Protein AF-A0A524E272-F1 (afdb_monomer_lite)

Foldseek 3Di:
DAAAEAEEDQADECAEAEDEEAEQHLAENYEAHQHYYNYEYELYEFYNGHPPWPYAYAYYNYHYEHYEDPVQQDDDPVPLQWHCCWAFHHYDHRDTHNTYGNDSPRDDPDPPPPPPPPPPPPPPPPPDPPPDDDDDDPPPPDDDDDDDDDDDDDDDDDDDDD

Radius of gyration: 27.02 Å; chains: 1; bounding box: 69×47×69 Å

Sequence (162 aa):
NCPERGIWLAGGEGTVIRGNRMENCDSYGILLGTSTLDTTARQNVLVDNGGTCQVCDDGTDNVVVYNY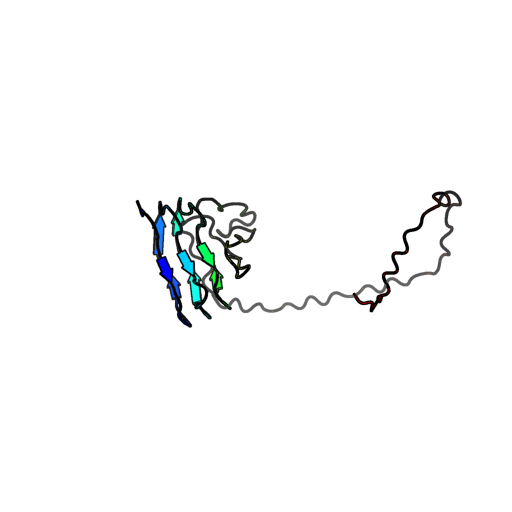YDDWTTPDANSDGIVDVPYDLDGDASNQDPYPLTAPDVDPPTSSTTTTSTTTSTQTSTTTTMNTEPLTIPPEMFLIAGAGVIVVIVIVAIAKRK

pLDDT: mean 80.22, std 22.64, range [37.53, 98.69]

Struc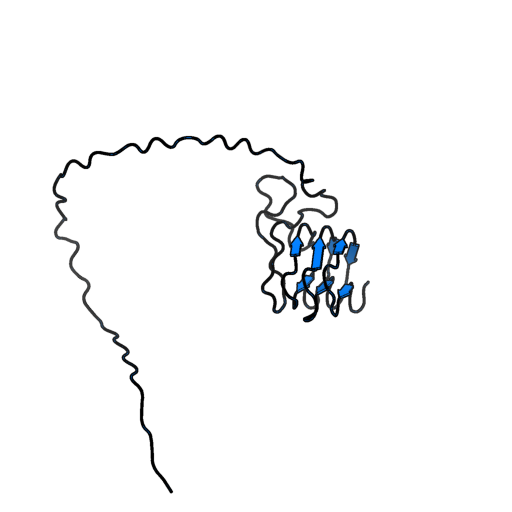ture (mmCIF, N/CA/C/O backbone):
data_AF-A0A524E272-F1
#
_entry.id   AF-A0A524E272-F1
#
loop_
_atom_site.group_PDB
_atom_site.id
_atom_site.type_symbol
_atom_site.label_atom_id
_atom_site.label_alt_id
_atom_site.label_comp_id
_atom_site.label_asym_id
_atom_site.label_entity_id
_atom_site.label_seq_id
_atom_site.pdbx_PDB_ins_code
_atom_site.Cartn_x
_atom_site.Cartn_y
_atom_site.Cartn_z
_atom_site.occupancy
_atom_site.B_iso_or_equiv
_atom_site.auth_seq_id
_atom_site.auth_comp_id
_atom_site.auth_asym_id
_atom_site.auth_atom_id
_atom_site.pdbx_PDB_model_num
ATOM 1 N N . ASN A 1 1 ? -12.738 -6.742 -11.765 1.00 66.25 1 ASN A N 1
ATOM 2 C CA . ASN A 1 1 ? -11.759 -7.612 -12.444 1.00 66.25 1 ASN A CA 1
ATOM 3 C C . ASN A 1 1 ? -10.711 -6.722 -13.086 1.00 66.25 1 ASN A C 1
ATOM 5 O O . ASN A 1 1 ? -11.040 -5.977 -14.007 1.00 66.25 1 ASN A O 1
ATOM 9 N N . CYS A 1 2 ? -9.514 -6.737 -12.518 1.00 80.75 2 CYS A N 1
ATOM 10 C CA . CYS A 1 2 ? -8.362 -5.927 -12.872 1.00 80.75 2 CYS A CA 1
ATOM 11 C C . CYS A 1 2 ? -7.301 -6.896 -13.432 1.00 80.75 2 CYS A C 1
ATOM 13 O O . CYS A 1 2 ? -6.520 -7.474 -12.688 1.00 80.75 2 CYS A O 1
ATOM 15 N N . PRO A 1 3 ? -7.285 -7.142 -14.751 1.00 77.19 3 PRO A N 1
ATOM 16 C CA . PRO A 1 3 ? -6.626 -8.326 -15.314 1.00 77.19 3 PRO A CA 1
ATOM 17 C C . PRO A 1 3 ? -5.093 -8.309 -15.240 1.00 77.19 3 PRO A C 1
ATOM 19 O O . PRO A 1 3 ? -4.458 -9.272 -15.645 1.00 77.19 3 PRO A O 1
ATOM 22 N N . GLU A 1 4 ? -4.477 -7.217 -14.780 1.00 82.38 4 GLU A N 1
ATOM 23 C CA . GLU A 1 4 ? -3.028 -7.176 -14.578 1.00 82.38 4 GLU A CA 1
ATOM 24 C C . GLU A 1 4 ? -2.661 -6.328 -13.356 1.00 82.38 4 GLU A C 1
ATOM 26 O O . GLU A 1 4 ? -2.146 -6.848 -12.372 1.00 82.38 4 GLU A O 1
ATOM 31 N N . ARG A 1 5 ? -2.889 -5.012 -13.409 1.00 89.31 5 ARG A N 1
ATOM 32 C CA . ARG A 1 5 ? -2.316 -4.048 -12.456 1.00 89.31 5 ARG A CA 1
ATOM 33 C C . ARG A 1 5 ? -3.353 -3.007 -12.070 1.00 89.31 5 ARG A C 1
ATOM 35 O O . ARG A 1 5 ? -4.062 -2.518 -12.949 1.00 89.31 5 ARG A O 1
ATOM 42 N N . GLY A 1 6 ? -3.396 -2.641 -10.791 1.00 94.56 6 GLY A N 1
ATOM 43 C CA . GLY A 1 6 ? -4.131 -1.467 -10.334 1.00 94.56 6 GLY A CA 1
ATOM 44 C C . GLY A 1 6 ? -3.373 -0.193 -10.707 1.00 94.56 6 GLY A C 1
ATOM 45 O O . GLY A 1 6 ? -3.370 0.234 -11.861 1.00 94.56 6 GLY A O 1
ATOM 46 N N . ILE A 1 7 ? -2.698 0.416 -9.738 1.00 96.00 7 ILE A N 1
ATOM 47 C CA . ILE A 1 7 ? -1.888 1.620 -9.931 1.00 96.00 7 ILE A CA 1
ATOM 48 C C . ILE A 1 7 ? -0.409 1.242 -9.955 1.00 96.00 7 ILE A C 1
ATOM 50 O O . ILE A 1 7 ? 0.122 0.698 -8.995 1.00 96.00 7 ILE A O 1
ATOM 54 N N . TRP A 1 8 ? 0.283 1.592 -11.038 1.00 96.19 8 TRP A N 1
ATOM 55 C CA . TRP A 1 8 ? 1.739 1.502 -11.117 1.00 96.19 8 TRP A CA 1
ATOM 56 C C . TRP A 1 8 ? 2.341 2.897 -11.249 1.00 96.19 8 TRP A C 1
ATOM 58 O O . TRP A 1 8 ? 2.173 3.557 -12.277 1.00 96.19 8 TRP A O 1
ATOM 68 N N . LEU A 1 9 ? 3.073 3.330 -10.225 1.00 97.50 9 LEU A N 1
ATOM 69 C CA . LEU A 1 9 ? 3.877 4.541 -10.278 1.00 97.50 9 LEU A CA 1
ATOM 70 C C . LEU A 1 9 ? 5.323 4.153 -10.590 1.00 97.50 9 LEU A C 1
ATOM 72 O O . LEU A 1 9 ? 6.075 3.761 -9.706 1.00 97.50 9 LEU A O 1
ATOM 76 N N . ALA A 1 10 ? 5.718 4.240 -11.861 1.00 97.50 10 ALA A N 1
ATOM 77 C CA . ALA A 1 10 ? 7.071 3.864 -12.282 1.00 97.50 10 ALA A CA 1
ATOM 78 C C . ALA A 1 10 ? 8.167 4.749 -11.652 1.00 97.50 10 ALA A C 1
ATOM 80 O O . ALA A 1 10 ? 9.289 4.293 -11.445 1.00 97.50 10 ALA A O 1
ATOM 81 N N . GLY A 1 11 ? 7.839 6.004 -11.343 1.00 96.75 11 GLY A N 1
ATOM 82 C CA . GLY A 1 11 ? 8.710 6.948 -10.657 1.00 96.75 11 GLY A CA 1
ATOM 83 C C . GLY A 1 11 ? 8.045 8.308 -10.474 1.00 96.75 11 GLY A C 1
ATOM 84 O O . GLY A 1 11 ? 6.995 8.575 -11.063 1.00 96.75 11 GLY A O 1
ATOM 85 N N . GLY A 1 12 ? 8.660 9.161 -9.661 1.00 97.12 12 GLY A N 1
ATOM 86 C CA . GLY A 1 12 ? 8.149 10.489 -9.321 1.00 97.12 12 GLY A CA 1
ATOM 87 C C . GLY A 1 12 ? 8.441 10.861 -7.871 1.00 97.12 12 GLY A C 1
ATOM 88 O O . GLY A 1 12 ? 8.743 9.995 -7.059 1.00 97.12 12 GLY A O 1
ATOM 89 N N . GLU A 1 13 ? 8.340 12.150 -7.559 1.00 98.38 13 GLU A N 1
ATOM 90 C CA . GLU A 1 13 ? 8.591 12.694 -6.222 1.00 98.38 13 GLU A CA 1
ATOM 91 C C . GLU A 1 13 ? 7.329 13.380 -5.687 1.00 98.38 13 GLU A C 1
ATOM 93 O O . GLU A 1 13 ? 6.620 14.046 -6.450 1.00 98.38 13 GLU A O 1
ATOM 98 N N . GLY A 1 14 ? 7.021 13.211 -4.398 1.00 97.38 14 GLY A N 1
ATOM 99 C CA . GLY A 1 14 ? 5.940 13.955 -3.741 1.00 97.38 14 GLY A CA 1
ATOM 100 C C . GLY A 1 14 ? 4.533 13.623 -4.253 1.00 97.38 14 GLY A C 1
ATOM 101 O O . GLY A 1 14 ? 3.625 14.457 -4.183 1.00 97.38 14 GLY A O 1
ATOM 102 N N . THR A 1 15 ? 4.334 12.430 -4.820 1.00 98.31 15 THR A N 1
ATOM 103 C CA . THR A 1 15 ? 3.023 12.001 -5.330 1.00 98.31 15 THR A CA 1
ATOM 104 C C . THR A 1 15 ? 2.111 11.570 -4.178 1.00 98.31 15 THR A C 1
ATOM 106 O O . THR A 1 15 ? 2.571 11.045 -3.170 1.00 98.31 15 THR A O 1
ATOM 109 N N . VAL A 1 16 ? 0.796 11.773 -4.313 1.00 98.31 16 VAL A N 1
ATOM 110 C CA . VAL A 1 16 ? -0.194 11.305 -3.329 1.00 98.31 16 VAL A CA 1
ATOM 111 C C . VAL A 1 16 ? -1.223 10.406 -4.006 1.00 98.31 16 VAL A C 1
ATOM 113 O O . VAL A 1 16 ? -2.003 10.868 -4.838 1.00 98.31 16 VAL A O 1
ATOM 116 N N . ILE A 1 17 ? -1.260 9.139 -3.600 1.00 98.44 17 ILE A N 1
ATOM 117 C CA . ILE A 1 17 ? -2.249 8.139 -4.012 1.00 98.44 17 ILE A CA 1
ATOM 118 C C . ILE A 1 17 ? -3.231 7.962 -2.853 1.00 98.44 17 ILE A C 1
ATOM 120 O O . ILE A 1 17 ? -2.884 7.400 -1.814 1.00 98.44 17 ILE A O 1
ATOM 124 N N . ARG A 1 18 ? -4.458 8.474 -2.995 1.00 97.62 18 ARG A N 1
ATOM 125 C CA . ARG A 1 18 ? -5.459 8.398 -1.922 1.00 97.62 18 ARG A CA 1
ATOM 126 C C . ARG A 1 18 ? -6.885 8.207 -2.401 1.00 97.62 18 ARG A C 1
ATOM 128 O O . ARG A 1 18 ? -7.243 8.743 -3.448 1.00 97.62 18 ARG A O 1
ATOM 135 N N . GLY A 1 19 ? -7.702 7.555 -1.575 1.00 95.81 19 GLY A N 1
ATOM 136 C CA . GLY A 1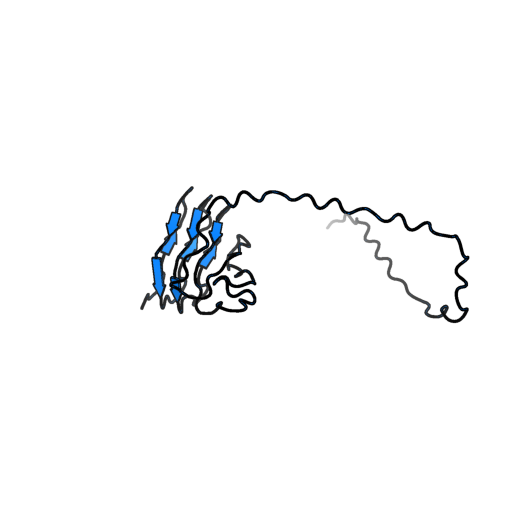 19 ? -9.143 7.428 -1.799 1.00 95.81 19 GLY A CA 1
ATOM 137 C C . GLY A 1 19 ? -9.499 6.553 -2.998 1.00 95.81 19 GLY A C 1
ATOM 138 O O . GLY A 1 19 ? -10.553 6.752 -3.597 1.00 95.81 19 GLY A O 1
ATOM 139 N N . ASN A 1 20 ? -8.613 5.634 -3.390 1.00 96.81 20 ASN A N 1
ATOM 140 C CA . ASN A 1 20 ? -8.866 4.708 -4.488 1.00 96.81 20 ASN A CA 1
ATOM 141 C C . ASN A 1 20 ? -9.348 3.368 -3.940 1.00 96.81 20 ASN A C 1
ATOM 143 O O . ASN A 1 20 ? -8.869 2.911 -2.905 1.00 96.81 20 ASN A O 1
ATOM 147 N N . ARG A 1 21 ? -10.241 2.708 -4.677 1.00 95.31 21 ARG A N 1
ATOM 148 C CA . ARG A 1 21 ? -10.611 1.312 -4.445 1.00 95.31 21 ARG A CA 1
ATOM 149 C C . ARG A 1 21 ? -10.063 0.461 -5.582 1.00 95.31 21 ARG A C 1
ATOM 151 O O . ARG A 1 21 ? -10.373 0.728 -6.741 1.00 95.31 21 ARG A O 1
ATOM 158 N N . MET A 1 22 ? -9.258 -0.537 -5.249 1.00 94.88 22 MET A N 1
ATOM 159 C CA . MET A 1 22 ? -8.681 -1.495 -6.189 1.00 94.88 22 MET A CA 1
ATOM 160 C C . MET A 1 22 ? -9.087 -2.887 -5.746 1.00 94.88 22 MET A C 1
ATOM 162 O O . MET A 1 22 ? -8.928 -3.232 -4.576 1.00 94.88 22 MET A O 1
ATOM 166 N N . GLU A 1 23 ? -9.639 -3.665 -6.670 1.00 95.31 23 GLU A N 1
ATOM 167 C CA . GLU A 1 23 ? -10.120 -4.998 -6.342 1.00 95.31 23 GLU A CA 1
ATOM 168 C C . GLU A 1 23 ? -9.918 -6.005 -7.472 1.00 95.31 23 GLU A C 1
ATOM 170 O O . GLU A 1 23 ? -10.144 -5.693 -8.652 1.00 95.31 23 GLU A O 1
ATOM 175 N N . ASN A 1 24 ? -9.585 -7.240 -7.090 1.00 94.94 24 ASN A N 1
ATOM 176 C CA . ASN A 1 24 ? -9.369 -8.365 -7.998 1.00 94.94 24 ASN A CA 1
ATOM 177 C C . ASN A 1 24 ? -8.291 -8.066 -9.053 1.00 94.94 24 ASN A C 1
ATOM 179 O O . ASN A 1 24 ? -8.559 -8.223 -10.252 1.00 94.94 24 ASN A O 1
ATOM 183 N N . CYS A 1 25 ? -7.133 -7.543 -8.624 1.00 94.31 25 CYS A N 1
ATOM 184 C CA . CYS A 1 25 ? -5.964 -7.347 -9.483 1.00 94.31 25 CYS A CA 1
ATOM 185 C C . CYS A 1 25 ? -5.034 -8.569 -9.483 1.00 94.31 25 CYS A C 1
ATOM 187 O O . CYS A 1 25 ? -4.501 -8.944 -8.438 1.00 94.31 25 CYS A O 1
ATOM 189 N N . ASP A 1 26 ? -4.769 -9.119 -10.673 1.00 91.75 26 ASP A N 1
ATOM 190 C CA . ASP A 1 26 ? -3.993 -10.360 -10.844 1.00 91.75 26 ASP A CA 1
ATOM 191 C C . ASP A 1 26 ? -2.511 -10.235 -10.438 1.00 91.75 26 ASP A C 1
ATOM 193 O O . ASP A 1 26 ? -1.883 -11.241 -10.122 1.00 91.75 26 ASP A O 1
ATOM 197 N N . SER A 1 27 ? -1.924 -9.031 -10.430 1.00 92.56 27 SER A N 1
ATOM 198 C CA . SER A 1 27 ? -0.535 -8.809 -9.995 1.00 92.56 27 SER A CA 1
ATOM 199 C C . SER A 1 27 ? -0.460 -8.021 -8.694 1.00 92.56 27 SER A C 1
ATOM 201 O O . SER A 1 27 ? -0.122 -8.597 -7.662 1.00 92.56 27 SER A O 1
ATOM 203 N N . TYR A 1 28 ? -0.781 -6.727 -8.735 1.00 94.31 28 TYR A N 1
ATOM 204 C CA . TYR A 1 28 ? -0.724 -5.835 -7.580 1.00 94.31 28 TYR A CA 1
ATOM 205 C C . TYR A 1 28 ? -1.839 -4.797 -7.602 1.00 94.31 28 TYR A C 1
ATOM 207 O O . TYR A 1 28 ? -2.288 -4.372 -8.673 1.00 94.31 28 TYR A O 1
ATOM 215 N N . GLY A 1 29 ? -2.252 -4.365 -6.409 1.00 96.75 29 GLY A N 1
ATOM 216 C CA . GLY A 1 29 ? -3.133 -3.214 -6.240 1.00 96.75 29 GLY A CA 1
ATOM 217 C C . GLY A 1 29 ? -2.372 -1.921 -6.519 1.00 96.75 29 GLY A C 1
ATOM 218 O O . GLY A 1 29 ? -2.689 -1.214 -7.471 1.00 96.75 29 GLY A O 1
ATOM 219 N N . ILE A 1 30 ? -1.316 -1.646 -5.750 1.00 97.44 30 ILE A N 1
ATOM 220 C CA . ILE A 1 30 ? -0.420 -0.496 -5.952 1.00 97.44 30 ILE A CA 1
ATOM 221 C C . ILE A 1 30 ? 1.031 -0.981 -6.048 1.00 97.44 30 ILE A C 1
ATOM 223 O O . ILE A 1 30 ? 1.469 -1.765 -5.216 1.00 97.44 30 ILE A O 1
ATOM 227 N N . LEU A 1 31 ? 1.794 -0.480 -7.020 1.00 97.56 31 LEU A N 1
ATOM 228 C CA . LEU A 1 31 ? 3.250 -0.632 -7.082 1.00 97.56 31 LEU A CA 1
ATOM 229 C C . LEU A 1 31 ? 3.921 0.744 -7.109 1.00 97.56 31 LEU A C 1
ATOM 231 O O . LEU A 1 31 ? 3.749 1.499 -8.075 1.00 97.56 31 LEU A O 1
ATOM 235 N N . LEU A 1 32 ? 4.712 1.037 -6.077 1.00 98.38 32 LEU A N 1
ATOM 236 C CA . LEU A 1 32 ? 5.646 2.159 -6.035 1.00 98.38 32 LEU A CA 1
ATOM 237 C C . LEU A 1 32 ? 6.994 1.674 -6.575 1.00 98.38 32 LEU A C 1
ATOM 239 O O . LEU A 1 32 ? 7.701 0.916 -5.925 1.00 98.38 32 LEU A O 1
ATOM 243 N N . GLY A 1 33 ? 7.317 2.046 -7.812 1.00 98.19 33 GLY A N 1
ATOM 244 C CA . GLY A 1 33 ? 8.522 1.565 -8.482 1.00 98.19 33 GLY A CA 1
ATOM 245 C C . GLY A 1 33 ? 9.811 2.153 -7.905 1.00 98.19 33 GLY A C 1
ATOM 246 O O . GLY A 1 33 ? 9.800 3.162 -7.200 1.00 98.19 33 GLY A O 1
ATOM 247 N N . THR A 1 34 ? 10.945 1.588 -8.320 1.00 98.31 34 THR A N 1
ATOM 248 C CA . THR A 1 34 ? 12.303 1.932 -7.851 1.00 98.31 34 THR A CA 1
ATOM 249 C C . THR A 1 34 ? 12.716 3.398 -7.988 1.00 98.31 34 THR A C 1
ATOM 251 O O . THR A 1 34 ? 13.743 3.809 -7.459 1.00 98.31 34 THR A O 1
ATOM 254 N N . SER A 1 35 ? 11.988 4.197 -8.768 1.00 98.25 35 SER A N 1
ATOM 255 C CA . SER A 1 35 ? 12.259 5.628 -8.964 1.00 98.25 35 SER A CA 1
ATOM 256 C C . SER A 1 35 ? 11.207 6.528 -8.312 1.00 98.25 35 SER A C 1
ATOM 258 O O . SER A 1 35 ? 11.059 7.685 -8.707 1.00 98.25 35 SER A O 1
ATOM 260 N N . THR A 1 36 ? 10.436 5.993 -7.366 1.00 98.50 36 THR A N 1
ATOM 261 C CA . THR A 1 36 ? 9.524 6.772 -6.523 1.00 98.50 36 THR A CA 1
ATOM 262 C C . THR A 1 36 ? 10.249 7.269 -5.277 1.00 98.50 36 THR A C 1
ATOM 264 O O . THR A 1 36 ? 11.031 6.533 -4.677 1.00 98.50 36 THR A O 1
ATOM 267 N N . LEU A 1 37 ? 10.014 8.534 -4.936 1.00 98.50 37 LEU A N 1
ATOM 268 C CA . LEU A 1 37 ? 10.582 9.217 -3.779 1.00 98.50 37 LEU A CA 1
ATOM 269 C C . LEU A 1 37 ? 9.483 10.016 -3.074 1.00 98.50 37 LEU A C 1
ATOM 271 O O . LEU A 1 37 ? 8.629 10.601 -3.748 1.00 98.50 37 LEU A O 1
ATOM 275 N N . ASP A 1 38 ? 9.487 10.058 -1.743 1.00 98.12 38 ASP A N 1
ATOM 276 C CA . ASP A 1 38 ? 8.579 10.899 -0.948 1.00 98.12 38 ASP A CA 1
ATOM 277 C C . ASP A 1 38 ? 7.094 10.767 -1.361 1.00 98.12 38 ASP A C 1
ATOM 279 O O . ASP A 1 38 ? 6.315 11.725 -1.329 1.00 98.12 38 ASP A O 1
ATOM 283 N N . THR A 1 39 ? 6.678 9.584 -1.826 1.00 98.44 39 THR A N 1
ATOM 284 C CA . THR A 1 39 ? 5.305 9.336 -2.277 1.00 98.44 39 THR A CA 1
ATOM 285 C C . THR A 1 39 ? 4.457 8.847 -1.115 1.00 98.44 39 THR A C 1
ATOM 287 O O . THR A 1 39 ? 4.870 7.995 -0.339 1.00 98.44 39 THR A O 1
ATOM 290 N N . THR A 1 40 ? 3.237 9.367 -0.990 1.00 98.56 40 THR A N 1
ATOM 291 C CA . THR A 1 40 ? 2.284 8.941 0.040 1.00 98.56 40 THR A CA 1
ATOM 292 C C . THR A 1 40 ? 1.150 8.117 -0.563 1.00 98.56 40 THR A C 1
ATOM 294 O O . THR A 1 40 ? 0.369 8.645 -1.359 1.00 98.56 40 THR A O 1
ATOM 297 N N . ALA A 1 41 ? 0.988 6.867 -0.131 1.00 98.50 41 ALA A N 1
ATOM 298 C CA . ALA A 1 41 ? -0.183 6.040 -0.418 1.00 98.50 41 ALA A CA 1
ATOM 299 C C . ALA A 1 41 ? -1.032 5.875 0.852 1.00 98.50 41 ALA A C 1
ATOM 301 O O . ALA A 1 41 ? -0.610 5.235 1.812 1.00 98.50 41 ALA A O 1
ATOM 302 N N . ARG A 1 42 ? -2.229 6.472 0.883 1.00 97.94 42 ARG A N 1
ATOM 303 C CA . ARG A 1 42 ? -3.089 6.440 2.076 1.00 97.94 42 ARG A CA 1
ATOM 304 C C . ARG A 1 42 ? -4.571 6.366 1.782 1.00 97.94 42 ARG A C 1
ATOM 306 O O . ARG A 1 42 ? -5.016 6.937 0.790 1.00 97.94 42 ARG A O 1
ATOM 313 N N . GLN A 1 43 ? -5.351 5.798 2.697 1.00 97.19 43 GLN A N 1
ATOM 314 C CA . GLN A 1 43 ? -6.814 5.742 2.589 1.00 97.19 43 GLN A CA 1
ATOM 315 C C . GLN A 1 43 ? -7.270 5.108 1.273 1.00 97.19 43 GLN A C 1
ATOM 317 O O . GLN A 1 43 ? -8.198 5.593 0.625 1.00 97.19 43 GLN A O 1
ATOM 322 N N . ASN A 1 44 ? -6.557 4.079 0.822 1.00 98.06 44 ASN A N 1
ATOM 323 C CA . ASN A 1 44 ? -6.982 3.253 -0.295 1.00 98.06 44 ASN A CA 1
ATOM 324 C C . ASN A 1 44 ? -7.620 1.969 0.242 1.00 98.06 44 ASN A C 1
ATOM 326 O O . ASN A 1 44 ? -7.312 1.522 1.345 1.00 98.06 44 ASN A O 1
ATOM 330 N N . VAL A 1 45 ? -8.512 1.388 -0.553 1.00 97.75 45 VAL A N 1
ATOM 331 C CA . VAL A 1 45 ? -9.214 0.142 -0.251 1.00 97.75 45 VAL A CA 1
ATOM 332 C C . VAL A 1 45 ? -8.718 -0.933 -1.207 1.00 97.75 45 VAL A C 1
ATOM 334 O O . VAL A 1 45 ? -8.948 -0.829 -2.415 1.00 97.75 45 VAL A O 1
ATOM 337 N N . LEU A 1 46 ? -8.011 -1.923 -0.669 1.00 97.69 46 LEU A N 1
ATOM 338 C CA . LEU A 1 46 ? -7.349 -2.991 -1.403 1.00 97.69 46 LEU A CA 1
ATOM 339 C C . LEU A 1 46 ? -8.062 -4.311 -1.062 1.00 97.69 46 LEU A C 1
ATOM 341 O O . LEU A 1 46 ? -8.134 -4.682 0.106 1.00 97.69 46 LEU A O 1
ATOM 345 N N . VAL A 1 47 ? -8.675 -4.950 -2.065 1.00 96.81 47 VAL A N 1
ATOM 346 C CA . VAL A 1 47 ? -9.490 -6.165 -1.888 1.00 96.81 47 VAL A CA 1
ATOM 347 C C . VAL A 1 47 ? -9.122 -7.231 -2.910 1.00 96.81 47 VAL A C 1
ATOM 349 O O . VAL A 1 47 ? -9.229 -6.975 -4.110 1.00 96.81 47 VAL A O 1
ATOM 352 N N . ASP A 1 48 ? -8.741 -8.425 -2.470 1.00 94.75 48 ASP A N 1
ATOM 353 C CA . ASP A 1 48 ? -8.381 -9.551 -3.336 1.00 94.75 48 ASP A CA 1
ATOM 354 C C . ASP A 1 48 ? -7.388 -9.126 -4.440 1.00 94.75 48 ASP A C 1
ATOM 356 O O . ASP A 1 48 ? -7.495 -9.514 -5.608 1.00 94.75 48 ASP A O 1
ATOM 360 N N . ASN A 1 49 ? -6.449 -8.238 -4.104 1.00 91.94 49 ASN A N 1
ATOM 361 C CA . ASN A 1 49 ? -5.335 -7.909 -4.983 1.00 91.94 49 ASN A CA 1
ATOM 362 C C . ASN A 1 49 ? -4.130 -8.729 -4.555 1.00 91.94 49 ASN A C 1
ATOM 364 O O . ASN A 1 49 ? -3.928 -8.960 -3.369 1.00 91.94 49 ASN A O 1
ATOM 368 N N . GLY A 1 50 ? -3.273 -9.076 -5.507 1.00 68.19 50 GLY A N 1
ATOM 369 C CA . GLY A 1 50 ? -1.979 -9.640 -5.153 1.00 68.19 50 GLY A CA 1
ATOM 370 C C . GLY A 1 50 ? -1.816 -11.083 -5.578 1.00 68.19 50 GLY A C 1
ATOM 371 O O . GLY A 1 50 ? -1.635 -11.967 -4.748 1.00 68.19 50 GLY A O 1
ATOM 372 N N . GLY A 1 51 ? -1.699 -11.313 -6.889 1.00 78.19 51 GLY A N 1
ATOM 373 C CA . GLY A 1 51 ? -0.862 -12.434 -7.322 1.00 78.19 51 GLY A CA 1
ATOM 374 C C . GLY A 1 51 ? 0.574 -12.301 -6.790 1.00 78.19 51 GLY A C 1
ATOM 375 O O . GLY A 1 51 ? 1.279 -13.300 -6.677 1.00 78.19 51 GLY A O 1
ATOM 376 N N . THR A 1 52 ? 1.005 -11.078 -6.446 1.00 85.00 52 THR A N 1
ATOM 377 C CA . THR A 1 52 ? 2.261 -10.793 -5.739 1.00 85.00 52 THR A CA 1
ATOM 378 C C . THR A 1 52 ? 2.033 -10.070 -4.411 1.00 85.00 52 THR A C 1
ATOM 380 O O . THR A 1 52 ? 2.456 -10.596 -3.395 1.00 85.00 52 THR A O 1
ATOM 383 N N . CYS A 1 53 ? 1.364 -8.910 -4.410 1.00 93.69 53 CYS A N 1
ATOM 384 C CA . CYS A 1 53 ? 1.180 -8.064 -3.220 1.00 93.69 53 CYS A CA 1
ATOM 385 C C . CYS A 1 53 ? -0.060 -7.160 -3.359 1.00 93.69 53 CYS A C 1
ATOM 387 O O . CYS A 1 53 ? -0.456 -6.803 -4.471 1.00 93.69 53 CYS A O 1
ATOM 389 N N . GLN A 1 54 ? -0.649 -6.713 -2.248 1.00 96.62 54 GLN A N 1
ATOM 390 C CA . GLN A 1 54 ? -1.698 -5.679 -2.271 1.00 96.62 54 GLN A CA 1
ATOM 391 C C . GLN A 1 54 ? -1.096 -4.300 -2.597 1.00 96.62 54 GLN A C 1
ATOM 393 O O . GLN A 1 54 ? -1.561 -3.592 -3.497 1.00 96.62 54 GLN A O 1
ATOM 398 N N . VAL A 1 55 ? -0.017 -3.955 -1.890 1.00 97.69 55 VAL A N 1
ATOM 399 C CA . VAL A 1 55 ? 0.833 -2.784 -2.119 1.00 97.69 55 VAL A CA 1
ATOM 400 C C . VAL A 1 55 ? 2.287 -3.252 -2.096 1.00 97.69 55 VAL A C 1
ATOM 402 O O . VAL A 1 55 ? 2.698 -3.892 -1.134 1.00 97.69 55 VAL A O 1
ATOM 405 N N . CYS A 1 56 ? 3.042 -2.925 -3.141 1.00 97.44 56 CYS A N 1
ATOM 406 C CA . CYS A 1 56 ? 4.481 -3.149 -3.221 1.00 97.44 56 CYS A CA 1
ATOM 407 C C . CYS A 1 56 ? 5.225 -1.812 -3.211 1.00 97.44 56 CYS A C 1
ATOM 409 O O . CYS A 1 56 ? 4.796 -0.861 -3.881 1.00 97.44 56 CYS A O 1
ATOM 411 N N . ASP A 1 57 ? 6.359 -1.766 -2.520 1.00 98.44 57 ASP A N 1
ATOM 412 C CA . ASP A 1 57 ? 7.230 -0.597 -2.463 1.00 98.44 57 ASP A CA 1
ATOM 413 C C . ASP A 1 57 ? 8.694 -0.950 -2.740 1.00 98.44 57 ASP A C 1
ATOM 415 O O . ASP A 1 57 ? 9.389 -1.541 -1.914 1.00 98.44 57 ASP A O 1
ATOM 419 N N . ASP A 1 58 ? 9.163 -0.532 -3.912 1.00 98.25 58 ASP A N 1
ATOM 420 C CA . ASP A 1 58 ? 10.562 -0.622 -4.328 1.00 98.25 58 ASP A CA 1
ATOM 421 C C . ASP A 1 58 ? 11.261 0.749 -4.279 1.00 98.25 58 ASP A C 1
ATOM 423 O O . ASP A 1 58 ? 12.416 0.876 -4.691 1.00 98.25 58 ASP A O 1
ATOM 427 N N . GLY A 1 59 ? 10.550 1.802 -3.858 1.00 98.25 59 GLY A N 1
ATOM 428 C CA . GLY A 1 59 ? 11.025 3.181 -3.870 1.00 98.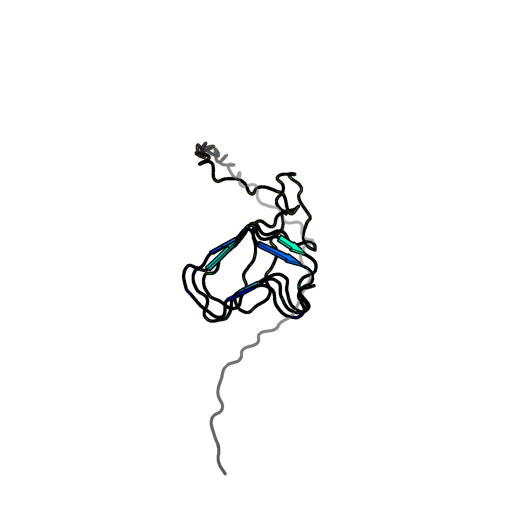25 59 GLY A CA 1
ATOM 429 C C . GLY A 1 59 ? 11.832 3.579 -2.637 1.00 98.25 59 GLY A C 1
ATOM 430 O O . GLY A 1 59 ? 12.372 2.756 -1.904 1.00 98.25 59 GLY A O 1
ATOM 431 N N . THR A 1 60 ? 11.975 4.887 -2.428 1.00 98.31 60 THR A N 1
ATOM 432 C CA . THR A 1 60 ? 12.717 5.468 -1.297 1.00 98.31 60 THR A CA 1
ATOM 433 C C . THR A 1 60 ? 11.849 6.483 -0.564 1.00 98.31 60 THR A C 1
ATOM 435 O O . THR A 1 60 ? 11.125 7.240 -1.199 1.00 98.31 60 THR A O 1
ATOM 438 N N . ASP A 1 61 ? 11.916 6.509 0.768 1.00 98.12 61 ASP A N 1
ATOM 439 C CA . ASP A 1 61 ? 11.216 7.486 1.622 1.00 98.12 61 ASP A CA 1
ATOM 440 C C . ASP A 1 61 ? 9.702 7.618 1.337 1.00 98.12 61 ASP A C 1
ATOM 442 O O . ASP A 1 61 ? 9.075 8.653 1.565 1.00 98.12 61 ASP A O 1
ATOM 446 N N . ASN A 1 62 ? 9.082 6.544 0.846 1.00 98.50 62 ASN A N 1
ATOM 447 C CA . ASN A 1 62 ? 7.647 6.491 0.623 1.00 98.50 62 ASN A CA 1
ATOM 448 C C . ASN A 1 62 ? 6.906 6.233 1.941 1.00 98.50 62 ASN A C 1
ATOM 450 O O . ASN A 1 62 ? 7.368 5.507 2.821 1.00 98.50 62 ASN A O 1
ATOM 454 N N . VAL A 1 63 ? 5.709 6.800 2.063 1.00 98.50 63 VAL A N 1
ATOM 455 C CA . VAL A 1 63 ? 4.838 6.639 3.229 1.00 98.50 63 VAL A CA 1
ATOM 456 C C . VAL A 1 63 ? 3.577 5.903 2.811 1.00 98.50 63 VAL A C 1
ATOM 458 O O . VAL A 1 63 ? 2.745 6.445 2.079 1.00 98.50 63 VAL A O 1
ATOM 461 N N . VAL A 1 64 ? 3.402 4.688 3.319 1.00 98.62 64 VAL A N 1
ATOM 462 C CA . VAL A 1 64 ? 2.163 3.923 3.168 1.00 98.62 64 VAL A CA 1
ATOM 463 C C . VAL A 1 64 ? 1.465 3.886 4.517 1.00 98.62 64 VAL A C 1
ATOM 465 O O . VAL A 1 64 ? 2.070 3.504 5.511 1.00 98.62 64 VAL A O 1
ATOM 468 N N . VAL A 1 65 ? 0.237 4.403 4.589 1.00 98.31 65 VAL A N 1
ATOM 469 C CA . VAL A 1 65 ? -0.450 4.558 5.877 1.00 98.31 65 VAL A CA 1
ATOM 470 C C . VAL A 1 65 ? -1.969 4.612 5.744 1.00 98.31 65 VAL A C 1
ATOM 472 O O . VAL A 1 65 ? -2.480 5.259 4.829 1.00 98.31 65 VAL A O 1
ATOM 475 N N . TYR A 1 66 ? -2.707 4.048 6.700 1.00 98.00 66 TYR A N 1
ATOM 476 C CA . TYR A 1 66 ? -4.175 4.110 6.739 1.00 98.00 66 TYR A CA 1
ATOM 477 C C . TYR A 1 66 ? -4.833 3.526 5.489 1.00 98.00 66 TYR A C 1
ATOM 479 O O . TYR A 1 66 ? -5.803 4.092 4.981 1.00 98.00 66 TYR A O 1
ATOM 487 N N . ASN A 1 67 ? -4.299 2.440 4.938 1.00 98.56 67 ASN A N 1
ATOM 488 C CA . ASN A 1 67 ? -4.973 1.689 3.884 1.00 98.56 67 ASN A CA 1
ATOM 489 C C . ASN A 1 67 ? -5.760 0.519 4.487 1.00 98.56 67 ASN A C 1
ATOM 491 O O . ASN A 1 67 ? -5.432 0.014 5.559 1.00 98.56 67 ASN A O 1
ATOM 495 N N . TYR A 1 68 ? -6.821 0.103 3.802 1.00 98.50 68 TYR A N 1
ATOM 496 C CA . TYR A 1 68 ? -7.559 -1.113 4.125 1.00 98.50 68 TYR A CA 1
ATOM 497 C C . TYR A 1 68 ? -7.053 -2.266 3.259 1.00 98.50 68 TYR A C 1
ATOM 499 O O . TYR A 1 68 ? -7.008 -2.120 2.035 1.00 98.50 68 TYR A O 1
ATOM 507 N N . TYR A 1 69 ? -6.754 -3.394 3.898 1.00 98.31 69 TYR A N 1
ATOM 508 C CA . TYR A 1 69 ? -6.346 -4.653 3.278 1.00 98.31 69 TYR A CA 1
ATOM 509 C C . TYR A 1 69 ? -7.333 -5.730 3.730 1.00 98.31 69 TYR A C 1
ATOM 511 O O . TYR A 1 69 ? -7.530 -5.932 4.929 1.00 98.31 69 TYR A O 1
ATOM 519 N N . ASP A 1 70 ? -7.999 -6.397 2.796 1.00 97.25 70 ASP A N 1
ATOM 520 C CA . ASP A 1 70 ? -9.047 -7.370 3.122 1.00 97.25 70 ASP A CA 1
ATOM 521 C C . ASP A 1 70 ? -8.540 -8.647 3.810 1.00 97.25 70 ASP A C 1
ATOM 523 O O . ASP A 1 70 ? -9.312 -9.320 4.496 1.00 97.25 70 ASP A O 1
ATOM 527 N N . ASP A 1 71 ? -7.248 -8.946 3.694 1.00 96.88 71 ASP A N 1
ATOM 528 C CA . ASP A 1 71 ? -6.557 -10.044 4.373 1.00 96.88 71 ASP A CA 1
ATOM 529 C C . ASP A 1 71 ? -5.902 -9.642 5.708 1.00 96.88 71 ASP A C 1
ATOM 531 O O . ASP A 1 71 ? -5.362 -10.499 6.414 1.00 96.88 71 ASP A O 1
ATOM 535 N N . TRP A 1 72 ? -5.996 -8.367 6.103 1.00 97.94 72 TRP A N 1
ATOM 536 C CA . TRP A 1 72 ? -5.375 -7.843 7.320 1.00 97.94 72 TRP A CA 1
ATOM 537 C C . TRP A 1 72 ? -6.288 -6.882 8.073 1.00 97.94 72 TRP A C 1
ATOM 539 O O . TRP A 1 72 ? -6.092 -5.670 8.099 1.00 97.94 72 TRP A O 1
ATOM 549 N N . THR A 1 73 ? -7.308 -7.449 8.714 1.00 98.19 73 THR A N 1
ATOM 550 C CA . THR A 1 73 ? -8.344 -6.682 9.424 1.00 98.19 73 THR A CA 1
ATOM 551 C C . THR A 1 73 ? -8.338 -6.895 10.941 1.00 98.19 73 THR A C 1
ATOM 553 O O . THR A 1 73 ? -9.222 -6.401 11.635 1.00 98.19 73 THR A O 1
ATOM 556 N N . THR A 1 74 ? -7.397 -7.679 11.474 1.00 97.56 74 THR A N 1
ATOM 557 C CA . THR A 1 74 ? -7.293 -8.022 12.905 1.00 97.56 74 THR A CA 1
ATOM 558 C C . THR A 1 74 ? -5.832 -8.248 13.297 1.00 97.56 74 THR A C 1
ATOM 560 O O . THR A 1 74 ? -5.076 -8.719 12.448 1.00 97.56 74 THR A O 1
ATOM 563 N N . PRO A 1 75 ? -5.440 -8.046 14.570 1.00 97.88 75 PRO A N 1
ATOM 564 C CA . PRO A 1 75 ? -6.267 -7.661 15.724 1.00 97.88 75 PRO A CA 1
ATOM 565 C C . PRO A 1 75 ? -6.552 -6.152 15.817 1.00 97.88 75 PRO A C 1
ATOM 567 O O . PRO A 1 75 ? -5.741 -5.357 15.375 1.00 97.88 75 PRO A O 1
ATOM 570 N N . ASP A 1 76 ? -7.685 -5.788 16.424 1.00 97.56 76 ASP A N 1
ATOM 571 C CA . ASP A 1 76 ? -8.028 -4.421 16.865 1.00 97.56 76 ASP A CA 1
ATOM 572 C C . ASP A 1 76 ? -8.595 -4.517 18.293 1.00 97.56 76 ASP A C 1
ATOM 574 O O . ASP A 1 76 ? -9.798 -4.682 18.529 1.00 97.56 76 ASP A O 1
ATOM 578 N N . ALA A 1 77 ? -7.692 -4.571 19.268 1.00 97.81 77 ALA A N 1
ATOM 579 C CA . ALA A 1 77 ? -8.004 -4.823 20.666 1.00 97.81 77 ALA A CA 1
ATOM 580 C C . ALA A 1 77 ? -8.620 -3.605 21.361 1.00 97.81 77 ALA A C 1
ATOM 582 O O . ALA A 1 77 ? -9.338 -3.772 22.352 1.00 97.81 77 ALA A O 1
ATOM 583 N N . ASN A 1 78 ? -8.331 -2.393 20.881 1.00 96.38 78 ASN A N 1
ATOM 584 C CA . ASN A 1 78 ? -8.854 -1.152 21.450 1.00 96.38 78 ASN A CA 1
ATOM 585 C C . ASN A 1 78 ? -10.136 -0.659 20.738 1.00 96.38 78 ASN A C 1
ATOM 587 O O . ASN A 1 78 ? -10.799 0.238 21.266 1.00 96.38 78 ASN A O 1
ATOM 591 N N . SER A 1 79 ? -10.524 -1.297 19.627 1.00 95.81 79 SER A N 1
ATOM 592 C CA . SER A 1 79 ? -11.702 -0.987 18.811 1.00 95.81 79 SER A CA 1
ATOM 593 C C . SER A 1 79 ? -11.706 0.446 18.276 1.00 95.81 79 SER A C 1
ATOM 595 O O . SER A 1 79 ? -12.766 1.079 18.214 1.00 95.81 79 SER A O 1
ATOM 597 N N . ASP A 1 80 ? -10.532 0.980 17.930 1.00 95.81 80 ASP A N 1
ATOM 598 C CA . ASP A 1 80 ? -10.395 2.310 17.327 1.00 95.81 80 ASP A CA 1
ATOM 599 C C . ASP A 1 80 ? -10.503 2.296 15.792 1.00 95.81 80 ASP A C 1
ATOM 601 O O . ASP A 1 80 ? -10.497 3.356 15.159 1.00 95.81 80 ASP A O 1
ATOM 605 N N . GLY A 1 81 ? -10.686 1.111 15.201 1.00 96.38 81 GLY A N 1
ATOM 606 C CA . GLY A 1 81 ? -10.814 0.922 13.765 1.00 96.38 81 GLY A CA 1
ATOM 607 C C . GLY A 1 81 ? -9.475 0.729 13.050 1.00 96.38 81 GLY A C 1
ATO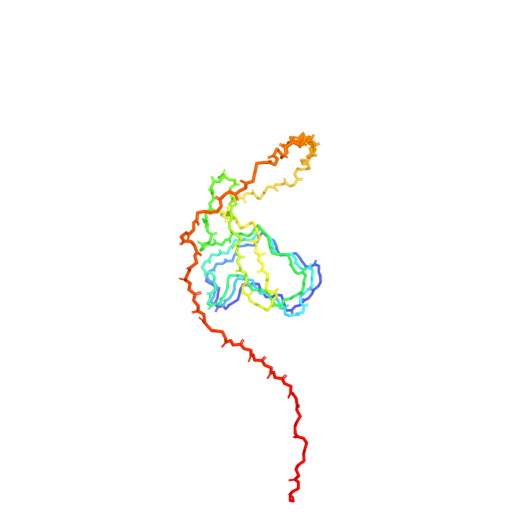M 608 O O . GLY A 1 81 ? -9.486 0.560 11.826 1.00 96.38 81 GLY A O 1
ATOM 609 N N . ILE A 1 82 ? -8.356 0.705 13.777 1.00 97.81 82 ILE A N 1
ATOM 610 C CA . ILE A 1 82 ? -7.003 0.462 13.276 1.00 97.81 82 ILE A CA 1
ATOM 611 C C . ILE A 1 82 ? -6.542 -0.929 13.727 1.00 97.81 82 ILE A C 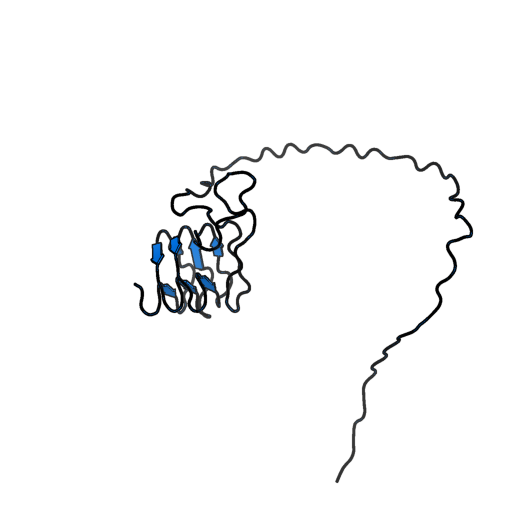1
ATOM 613 O O . ILE A 1 82 ? -6.782 -1.362 14.849 1.00 97.81 82 ILE A O 1
ATOM 617 N N . VAL A 1 83 ? -5.866 -1.655 12.842 1.00 98.44 83 VAL A N 1
ATOM 618 C CA . VAL A 1 83 ? -5.228 -2.925 13.189 1.00 98.44 83 VAL A CA 1
ATOM 619 C C . VAL A 1 83 ? -3.992 -2.644 14.046 1.00 98.44 83 VAL A C 1
ATOM 621 O O . VAL A 1 83 ? -3.106 -1.894 13.642 1.00 98.44 83 VAL A O 1
ATOM 624 N N . ASP A 1 84 ? -3.900 -3.278 15.216 1.00 98.31 84 ASP A N 1
ATOM 625 C CA . ASP A 1 84 ? -2.823 -3.067 16.197 1.00 98.31 84 ASP A CA 1
ATOM 626 C C . ASP A 1 84 ? -1.439 -3.515 15.692 1.00 98.31 84 ASP A C 1
ATOM 628 O O . ASP A 1 84 ? -0.410 -3.179 16.285 1.00 98.31 84 ASP A O 1
ATOM 632 N N . VAL A 1 85 ? -1.406 -4.335 14.638 1.00 98.25 85 VAL A N 1
ATOM 633 C CA . VAL A 1 85 ? -0.184 -4.879 14.041 1.00 98.25 85 VAL A CA 1
ATOM 634 C C . VAL A 1 85 ? 0.017 -4.261 12.654 1.00 98.25 85 VAL A C 1
ATOM 636 O O . VAL A 1 85 ? -0.901 -4.341 11.832 1.00 98.25 85 VAL A O 1
ATOM 639 N N . PRO A 1 86 ? 1.206 -3.695 12.364 1.00 98.69 86 PRO A N 1
ATOM 640 C CA . PRO A 1 86 ? 1.526 -3.178 11.039 1.00 98.69 86 PRO A CA 1
ATOM 641 C C . PRO A 1 86 ? 1.320 -4.213 9.931 1.00 98.69 86 PRO A C 1
ATOM 643 O O . PRO A 1 86 ? 1.529 -5.408 10.145 1.00 98.69 86 PRO A O 1
ATOM 646 N N . TYR A 1 87 ? 0.940 -3.740 8.748 1.00 98.38 87 TYR A N 1
ATOM 647 C CA . TYR A 1 87 ? 0.951 -4.543 7.529 1.00 98.38 87 TYR A CA 1
ATOM 648 C C . TYR A 1 87 ? 2.325 -4.401 6.872 1.00 98.38 87 TYR A C 1
ATOM 650 O O . TYR A 1 87 ? 2.682 -3.301 6.448 1.00 98.38 87 TYR A O 1
ATOM 658 N N . ASP A 1 88 ? 3.094 -5.482 6.791 1.00 98.25 88 ASP A N 1
ATOM 659 C CA . ASP A 1 88 ? 4.389 -5.479 6.104 1.00 98.25 88 ASP A CA 1
ATOM 660 C C . ASP A 1 88 ? 4.172 -5.399 4.585 1.00 98.25 88 ASP A C 1
ATOM 662 O O . ASP A 1 88 ? 3.376 -6.152 4.022 1.00 98.25 88 ASP A O 1
ATOM 666 N N . LEU A 1 89 ? 4.864 -4.477 3.910 1.00 97.69 89 LEU A N 1
ATOM 667 C CA . LEU A 1 89 ? 4.792 -4.361 2.456 1.00 97.69 89 LEU A CA 1
ATOM 668 C C . LEU A 1 89 ? 5.858 -5.232 1.799 1.00 97.69 89 LEU A C 1
ATOM 670 O O . LEU A 1 89 ? 7.018 -5.250 2.215 1.00 97.69 89 LEU A O 1
ATOM 674 N N . ASP A 1 90 ? 5.472 -5.877 0.704 1.00 96.69 90 ASP A N 1
ATOM 675 C CA . ASP A 1 90 ? 6.426 -6.504 -0.203 1.00 96.69 90 ASP A CA 1
ATOM 676 C C . ASP A 1 90 ? 7.215 -5.443 -0.991 1.00 96.69 90 ASP A C 1
ATOM 678 O O . ASP A 1 90 ? 6.755 -4.317 -1.202 1.00 96.69 90 ASP A O 1
ATOM 682 N N . GLY A 1 91 ? 8.392 -5.830 -1.481 1.00 95.75 91 GLY A N 1
ATOM 683 C CA . GLY A 1 91 ? 9.282 -4.981 -2.276 1.00 95.75 91 GLY A CA 1
ATOM 684 C C . GLY A 1 91 ? 10.645 -4.762 -1.620 1.00 95.75 91 GLY A C 1
ATOM 685 O O . GLY A 1 91 ? 10.947 -5.306 -0.554 1.00 95.75 91 GLY A O 1
ATOM 686 N N . ASP A 1 92 ? 11.491 -3.975 -2.278 1.00 96.69 92 ASP A N 1
ATOM 687 C CA . ASP A 1 92 ? 12.879 -3.756 -1.849 1.00 96.69 92 ASP A CA 1
ATOM 688 C C . ASP A 1 92 ? 13.022 -2.705 -0.724 1.00 96.69 92 ASP A C 1
ATOM 690 O O . ASP A 1 92 ? 14.056 -2.660 -0.049 1.00 96.69 92 ASP A O 1
ATOM 694 N N . ALA A 1 93 ? 12.001 -1.872 -0.482 1.00 95.88 93 ALA A N 1
ATOM 695 C CA . ALA A 1 93 ? 12.076 -0.752 0.463 1.00 95.88 93 ALA A CA 1
ATOM 696 C C . ALA A 1 93 ? 11.976 -1.162 1.946 1.00 95.88 93 ALA A C 1
ATOM 698 O O . ALA A 1 93 ? 12.287 -0.354 2.821 1.00 95.88 93 ALA A O 1
ATOM 699 N N . SER A 1 94 ? 11.564 -2.404 2.248 1.00 96.06 94 SER A N 1
ATOM 700 C CA . SER A 1 94 ? 11.275 -2.863 3.623 1.00 96.06 94 SER A CA 1
ATOM 701 C C . SER A 1 94 ? 10.309 -1.922 4.371 1.00 96.06 94 SER A C 1
ATOM 703 O O . SER A 1 94 ? 10.552 -1.554 5.522 1.00 96.06 94 SER A O 1
ATOM 705 N N . ASN A 1 95 ? 9.248 -1.482 3.685 1.00 97.94 95 ASN A N 1
ATOM 706 C CA . ASN A 1 95 ? 8.244 -0.553 4.208 1.00 97.94 95 ASN A CA 1
ATOM 707 C C . ASN A 1 95 ? 7.079 -1.302 4.886 1.00 97.94 95 ASN A C 1
ATOM 709 O O . ASN A 1 95 ? 6.917 -2.508 4.721 1.00 97.94 95 ASN A O 1
ATOM 713 N N . GLN A 1 96 ? 6.250 -0.585 5.640 1.00 98.62 96 GLN A N 1
ATOM 714 C CA . GLN A 1 96 ? 5.067 -1.125 6.315 1.00 98.62 96 GLN A CA 1
ATOM 715 C C . GLN A 1 96 ? 3.968 -0.055 6.401 1.00 98.62 96 GLN A C 1
ATOM 717 O O . GLN A 1 96 ? 4.274 1.134 6.480 1.00 98.62 96 GLN A O 1
ATOM 722 N N . ASP A 1 97 ? 2.699 -0.468 6.440 1.00 98.62 97 ASP A N 1
ATOM 723 C CA . ASP A 1 97 ? 1.595 0.386 6.885 1.00 98.62 97 ASP A CA 1
ATOM 724 C C . ASP A 1 97 ? 1.455 0.227 8.407 1.00 98.62 97 ASP A C 1
ATOM 726 O O . ASP A 1 97 ? 1.002 -0.821 8.873 1.00 98.62 97 ASP A O 1
ATOM 730 N N . PRO A 1 98 ? 1.870 1.219 9.218 1.00 98.44 98 PRO A N 1
ATOM 731 C CA . PRO A 1 98 ? 1.816 1.112 10.672 1.00 98.44 98 PRO A CA 1
ATOM 732 C C . PRO A 1 98 ? 0.399 1.237 11.238 1.00 98.44 98 PRO A C 1
ATOM 734 O O . PRO A 1 98 ? 0.218 0.962 12.422 1.00 98.44 98 PRO A O 1
ATOM 737 N N . TYR A 1 99 ? -0.575 1.678 10.435 1.00 98.12 99 TYR A N 1
ATOM 738 C CA . TYR A 1 99 ? -1.950 1.902 10.875 1.00 98.12 99 TYR A CA 1
ATOM 739 C C . TYR A 1 99 ? -2.967 1.361 9.852 1.00 98.12 99 TYR A C 1
ATOM 741 O O . TYR A 1 99 ? -3.756 2.149 9.317 1.00 98.12 99 TYR A O 1
ATOM 749 N N . PRO A 1 100 ? -2.986 0.043 9.562 1.00 98.56 100 PRO A N 1
ATOM 750 C CA . PRO A 1 100 ? -3.952 -0.531 8.630 1.00 98.56 100 PRO A CA 1
ATOM 751 C C . PRO A 1 100 ? -5.380 -0.355 9.152 1.00 98.56 100 PRO A C 1
ATOM 753 O O . PRO A 1 100 ? -5.620 -0.412 10.356 1.00 98.56 100 PRO A O 1
ATOM 756 N N . LEU A 1 101 ? -6.350 -0.158 8.265 1.00 98.38 101 LEU A N 1
ATOM 757 C CA . LEU A 1 101 ? -7.755 -0.013 8.651 1.00 98.38 101 LEU A CA 1
ATOM 758 C C . LEU A 1 101 ? -8.426 -1.383 8.797 1.00 98.38 101 LEU A C 1
ATOM 760 O O . LEU A 1 101 ? -8.241 -2.268 7.967 1.00 98.38 101 LEU A O 1
ATOM 764 N N . THR A 1 102 ? -9.283 -1.534 9.805 1.00 97.94 102 THR A N 1
ATOM 765 C CA . THR A 1 102 ? -10.058 -2.770 10.045 1.00 97.94 102 THR A CA 1
ATOM 766 C C . THR A 1 102 ? -11.233 -2.958 9.085 1.00 97.94 102 THR A C 1
ATOM 768 O O . THR A 1 102 ? -11.695 -4.081 8.878 1.00 97.94 102 THR A O 1
ATOM 771 N N . ALA A 1 103 ? -11.739 -1.871 8.494 1.00 97.50 103 ALA A N 1
ATOM 772 C CA . ALA A 1 103 ? -12.829 -1.886 7.523 1.00 97.50 103 ALA A CA 1
ATOM 773 C C . ALA A 1 103 ? -12.651 -0.753 6.488 1.00 97.50 103 ALA A C 1
ATOM 775 O O . ALA A 1 103 ? -12.018 0.260 6.793 1.00 97.50 103 ALA A O 1
ATOM 776 N N . PRO A 1 104 ? -13.218 -0.882 5.273 1.00 96.38 104 PRO A N 1
ATOM 777 C CA . PRO A 1 104 ? -12.976 0.067 4.181 1.00 96.38 104 PRO A CA 1
ATOM 778 C C . PRO A 1 104 ? -13.574 1.460 4.418 1.00 96.38 104 PRO A C 1
ATOM 780 O O . PRO A 1 104 ? -13.120 2.424 3.809 1.00 96.38 104 PRO A O 1
ATOM 783 N N . ASP A 1 105 ? -14.579 1.558 5.292 1.00 92.75 105 ASP A N 1
ATOM 784 C CA . ASP A 1 105 ? -15.308 2.794 5.596 1.00 92.75 105 ASP A CA 1
ATOM 785 C C . ASP A 1 105 ? -14.886 3.411 6.945 1.00 92.75 105 ASP A C 1
ATOM 787 O O . ASP A 1 105 ? -15.579 4.279 7.477 1.00 92.75 105 ASP A O 1
ATOM 791 N N . VAL A 1 106 ? -13.773 2.950 7.535 1.00 91.38 106 VAL A N 1
ATOM 792 C CA . VAL A 1 106 ? -13.210 3.571 8.741 1.00 91.38 106 VAL A CA 1
ATOM 793 C C . VAL A 1 106 ? -12.526 4.873 8.348 1.00 91.38 106 VAL A C 1
ATOM 795 O O . VAL A 1 106 ? -11.564 4.887 7.579 1.00 91.38 106 VAL A O 1
ATOM 798 N N . ASP A 1 107 ? -12.999 5.975 8.919 1.00 87.06 107 ASP A N 1
ATOM 799 C CA . ASP A 1 107 ? -12.279 7.236 8.843 1.00 87.06 107 ASP A CA 1
ATOM 800 C C . ASP A 1 107 ? -11.029 7.144 9.730 1.00 87.06 107 ASP A C 1
ATOM 802 O O . ASP A 1 107 ? -11.160 6.916 10.937 1.00 87.06 107 ASP A O 1
ATOM 806 N N . PRO A 1 108 ? -9.813 7.341 9.186 1.00 81.94 108 PRO A N 1
ATOM 807 C CA . PRO A 1 108 ? -8.629 7.403 10.024 1.00 81.94 108 PRO A CA 1
ATOM 808 C C . PRO A 1 108 ? -8.767 8.573 10.999 1.00 81.94 108 PRO A C 1
ATOM 810 O O . PRO A 1 108 ? -9.418 9.574 10.665 1.00 81.94 108 PRO A O 1
ATOM 813 N N . PRO A 1 109 ? -8.129 8.499 12.179 1.00 81.06 109 PRO A N 1
ATOM 814 C CA . PRO A 1 109 ? -8.170 9.580 13.143 1.00 81.06 109 PRO A CA 1
ATOM 815 C C . PRO A 1 109 ? -7.714 10.863 12.451 1.00 81.06 109 PRO A C 1
ATOM 817 O O . PRO A 1 109 ? -6.541 11.043 12.111 1.00 81.06 109 PRO A O 1
ATOM 820 N N . THR A 1 110 ? -8.665 11.771 12.203 1.00 67.00 110 THR A N 1
ATOM 821 C CA . THR A 1 110 ? -8.331 13.112 11.737 1.00 67.00 110 THR A CA 1
ATOM 822 C C . THR A 1 110 ? -7.366 13.661 12.761 1.00 67.00 110 THR A C 1
ATOM 824 O O . THR A 1 110 ? -7.660 13.581 13.953 1.00 67.00 110 THR A O 1
ATOM 827 N N . SER A 1 111 ? -6.222 14.184 12.323 1.00 52.56 111 SER A N 1
ATOM 828 C CA . SER A 1 111 ? -5.287 14.885 13.195 1.00 52.56 111 SER A CA 1
ATOM 829 C C . SER A 1 111 ? -5.962 16.145 13.751 1.00 52.56 111 SER A C 1
ATOM 831 O O . SER A 1 111 ? -5.634 17.267 13.379 1.00 52.56 111 SER A O 1
ATOM 833 N N . SER A 1 112 ? -6.942 15.990 14.640 1.00 43.41 112 SER A N 1
ATOM 834 C CA . SER A 1 112 ? -7.215 16.978 15.652 1.00 43.41 112 SER A CA 1
ATOM 835 C C . SER A 1 112 ? -5.922 17.042 16.430 1.00 43.41 112 SER A C 1
ATOM 837 O O . SER A 1 112 ? -5.463 16.026 16.950 1.00 43.41 112 SER A O 1
ATOM 839 N N . THR A 1 113 ? -5.301 18.212 16.429 1.00 39.91 113 THR A N 1
ATOM 840 C CA . THR A 1 113 ? -4.202 18.564 17.309 1.00 39.91 113 THR A CA 1
ATOM 841 C C . THR A 1 113 ? -4.652 18.280 18.738 1.00 39.91 113 THR A C 1
ATOM 843 O O . THR A 1 113 ? -5.170 19.152 19.432 1.00 39.91 113 THR A O 1
ATOM 846 N N . THR A 1 114 ? -4.513 17.034 19.182 1.00 39.62 114 THR A N 1
ATOM 847 C CA . THR A 1 114 ? -4.555 16.690 20.585 1.00 39.62 114 THR A CA 1
ATOM 848 C C . THR A 1 114 ? -3.299 17.337 21.106 1.00 39.62 114 THR A C 1
ATOM 850 O O . THR A 1 114 ? -2.194 16.825 20.946 1.00 39.62 114 THR A O 1
ATOM 853 N N . THR A 1 115 ? -3.465 18.544 21.638 1.00 37.53 115 THR A N 1
ATOM 854 C CA . THR A 1 115 ? -2.521 19.142 22.559 1.00 37.53 115 THR A CA 1
ATOM 855 C C . THR A 1 115 ? -2.383 18.125 23.678 1.00 37.53 115 THR A C 1
ATOM 857 O O . THR A 1 115 ? -3.152 18.137 24.639 1.00 37.53 115 THR A O 1
ATOM 860 N N . THR A 1 116 ? -1.454 17.184 23.515 1.00 41.72 116 THR A N 1
ATOM 861 C CA . THR A 1 116 ? -0.976 16.331 24.585 1.00 41.72 116 THR A CA 1
ATOM 862 C C . THR A 1 116 ? -0.393 17.306 25.582 1.00 41.72 116 THR A C 1
ATOM 864 O O . THR A 1 116 ? 0.743 17.758 25.465 1.00 41.72 116 THR A O 1
ATOM 867 N N . SER A 1 117 ? -1.232 17.722 26.527 1.00 44.16 117 SER A N 1
ATOM 868 C CA . SER A 1 117 ? -0.773 18.280 27.778 1.00 44.16 117 SER A CA 1
ATOM 869 C C . SER A 1 117 ? 0.038 17.159 28.392 1.00 44.16 117 SER A C 1
ATOM 871 O O . SER A 1 117 ? -0.519 16.235 28.986 1.00 44.16 117 SER A O 1
ATOM 873 N N . THR A 1 118 ? 1.343 17.184 28.129 1.00 43.22 118 THR A N 1
ATOM 874 C CA . THR A 1 118 ? 2.330 16.322 28.752 1.00 43.22 118 THR A CA 1
ATOM 875 C C . THR A 1 118 ? 2.192 16.559 30.242 1.00 43.22 118 THR A C 1
ATOM 877 O O . THR A 1 118 ? 2.769 17.484 30.810 1.00 43.22 118 THR A O 1
ATOM 880 N N . THR A 1 119 ? 1.345 15.761 30.880 1.00 42.62 119 THR A N 1
ATOM 881 C CA . THR A 1 119 ? 1.296 15.707 32.326 1.00 42.62 119 THR A CA 1
ATOM 882 C C . THR A 1 119 ? 2.514 14.878 32.670 1.00 42.62 119 THR A C 1
ATOM 884 O O . THR A 1 119 ? 2.466 13.650 32.679 1.00 42.62 119 THR A O 1
ATOM 887 N N . THR A 1 120 ? 3.647 15.562 32.823 1.00 47.59 120 THR A N 1
ATOM 888 C CA . THR A 1 120 ? 4.862 15.011 33.406 1.00 47.59 120 THR A CA 1
ATOM 889 C C . THR A 1 120 ? 4.486 14.512 34.794 1.00 47.59 120 THR A C 1
ATOM 891 O O . THR A 1 120 ? 4.499 15.256 35.771 1.00 47.59 120 THR A O 1
ATOM 894 N N . SER A 1 121 ? 4.080 13.248 34.876 1.00 47.25 121 SER A N 1
ATOM 895 C CA . SER A 1 121 ? 4.080 12.514 36.126 1.00 47.25 121 SER A CA 1
ATOM 896 C C . SER A 1 121 ? 5.545 12.344 36.496 1.00 47.25 121 SER A C 1
ATOM 898 O O . SER A 1 121 ? 6.264 11.523 35.926 1.00 47.25 121 SER A O 1
ATOM 900 N N . THR A 1 122 ? 6.009 13.209 37.394 1.00 44.47 122 THR A N 1
ATOM 901 C CA . THR A 1 122 ? 7.256 13.037 38.126 1.00 44.47 122 THR A CA 1
ATOM 902 C C . THR A 1 122 ? 7.199 11.666 38.791 1.00 44.47 122 THR A C 1
ATOM 904 O O . THR A 1 122 ? 6.565 11.499 39.833 1.00 44.47 122 THR A O 1
ATOM 907 N N . GLN A 1 123 ? 7.846 10.668 38.187 1.00 44.16 123 GLN A N 1
ATOM 908 C CA . GLN A 1 123 ? 8.185 9.450 38.902 1.00 44.16 123 GLN A CA 1
ATOM 909 C C . GLN A 1 123 ? 9.147 9.849 40.019 1.00 44.16 123 GLN A C 1
ATOM 911 O O . GLN A 1 123 ? 10.318 10.150 39.792 1.00 44.16 123 GLN A O 1
ATOM 916 N N . THR A 1 124 ? 8.626 9.886 41.241 1.00 45.38 124 THR A N 1
ATOM 917 C CA . THR A 1 124 ? 9.431 9.869 42.455 1.00 45.38 124 THR A CA 1
ATOM 918 C C . THR A 1 124 ? 10.171 8.539 42.479 1.00 45.38 124 THR A C 1
ATOM 920 O O . THR A 1 124 ? 9.622 7.520 42.898 1.00 45.38 124 THR A O 1
ATOM 923 N N . SER A 1 125 ? 11.422 8.547 42.019 1.00 46.50 125 SER A N 1
ATOM 924 C CA . SER A 1 125 ? 12.380 7.478 42.278 1.00 46.50 125 SER A CA 1
ATOM 925 C C . SER A 1 125 ? 12.434 7.243 43.782 1.00 46.50 125 SER A C 1
ATOM 927 O O . SER A 1 125 ? 12.975 8.049 44.539 1.00 46.50 125 SER A O 1
ATOM 929 N N . THR A 1 126 ? 11.834 6.147 44.234 1.00 46.84 126 THR A N 1
ATOM 930 C CA . THR A 1 126 ? 12.011 5.685 45.604 1.00 46.84 126 THR A CA 1
ATOM 931 C C . THR A 1 126 ? 13.406 5.077 45.663 1.00 46.84 126 THR A C 1
ATOM 933 O O . THR A 1 126 ? 13.627 3.947 45.233 1.00 46.84 126 THR A O 1
ATOM 936 N N . THR A 1 127 ? 14.376 5.860 46.134 1.00 43.50 127 THR A N 1
ATOM 937 C CA . THR A 1 127 ? 15.703 5.364 46.500 1.00 43.50 127 THR A CA 1
ATOM 938 C C . THR A 1 127 ? 15.518 4.299 47.574 1.00 43.50 127 THR A C 1
ATOM 940 O O . THR A 1 127 ? 15.335 4.606 48.750 1.00 43.50 127 THR A O 1
ATOM 943 N N . THR A 1 128 ? 15.532 3.035 47.163 1.00 47.38 128 THR A N 1
ATOM 944 C CA . THR A 1 128 ? 15.661 1.913 48.087 1.00 47.38 128 THR A CA 1
ATOM 945 C C . THR A 1 128 ? 17.100 1.926 48.579 1.00 47.38 128 THR A C 1
ATOM 947 O O . THR A 1 128 ? 18.029 1.618 47.834 1.00 47.38 128 THR A O 1
ATOM 950 N N . THR A 1 129 ? 17.294 2.348 49.826 1.00 48.09 129 THR A N 1
ATOM 951 C CA . THR A 1 129 ? 18.545 2.161 50.557 1.00 48.09 129 THR A CA 1
ATOM 952 C C . THR A 1 129 ? 18.848 0.666 50.590 1.00 48.09 129 THR A C 1
ATOM 954 O O . THR A 1 129 ? 18.179 -0.099 51.282 1.00 48.09 129 THR A O 1
ATOM 957 N N . MET A 1 130 ? 19.838 0.243 49.804 1.00 45.28 130 MET A N 1
ATOM 958 C CA . MET A 1 130 ? 20.404 -1.098 49.882 1.00 45.28 130 MET A CA 1
ATOM 959 C C . MET A 1 130 ? 21.127 -1.217 51.222 1.00 45.28 130 MET A C 1
ATOM 961 O O . MET A 1 130 ? 22.283 -0.822 51.359 1.00 45.28 130 MET A O 1
ATOM 965 N N . ASN A 1 131 ? 20.428 -1.740 52.226 1.00 60.41 131 ASN A N 1
ATOM 966 C CA . ASN A 1 131 ? 21.087 -2.327 53.378 1.00 60.41 131 ASN A CA 1
ATOM 967 C C . ASN A 1 131 ? 21.885 -3.528 52.857 1.00 60.41 131 ASN A C 1
ATOM 969 O O . ASN A 1 131 ? 21.315 -4.490 52.346 1.00 60.41 131 ASN A O 1
ATOM 973 N N . THR A 1 132 ? 23.209 -3.437 52.938 1.00 52.38 132 THR A N 1
ATOM 974 C CA . THR A 1 132 ? 24.152 -4.533 52.704 1.00 52.38 132 THR A CA 1
ATOM 975 C C . THR A 1 132 ? 23.931 -5.639 53.733 1.00 52.38 132 THR A C 1
ATOM 977 O O . THR A 1 132 ? 24.582 -5.672 54.773 1.00 52.38 132 THR A O 1
ATOM 980 N N . GLU A 1 133 ? 23.013 -6.548 53.429 1.00 63.03 133 GLU A N 1
ATOM 981 C CA . GLU A 1 133 ? 23.025 -7.916 53.940 1.00 63.03 133 GLU A CA 1
ATOM 982 C C . GLU A 1 133 ? 23.857 -8.769 52.960 1.00 63.03 133 GLU A C 1
ATOM 984 O O . GLU A 1 133 ? 23.607 -8.726 51.750 1.00 63.03 133 GLU A O 1
ATOM 989 N N . PRO A 1 134 ? 24.886 -9.502 53.419 1.00 61.97 134 PRO A N 1
ATOM 990 C CA . PRO A 1 134 ? 25.695 -10.340 52.544 1.00 61.97 134 PRO A CA 1
ATOM 991 C C . PRO A 1 134 ? 24.857 -11.499 51.984 1.00 61.97 134 PRO A C 1
ATOM 993 O O . PRO A 1 134 ? 24.350 -12.336 52.732 1.00 61.97 134 PRO A O 1
ATOM 996 N N . LEU A 1 135 ? 24.747 -11.577 50.652 1.00 46.50 135 LEU A N 1
ATOM 997 C CA . LEU A 1 135 ? 24.133 -12.719 49.976 1.00 46.50 135 LEU A CA 1
ATOM 998 C C . LEU A 1 135 ? 24.910 -14.001 50.307 1.00 46.50 135 LEU A C 1
ATOM 1000 O O . LEU A 1 135 ? 26.028 -14.217 49.838 1.00 46.50 135 LEU A O 1
ATOM 1004 N N . THR A 1 136 ? 24.279 -14.873 51.089 1.00 66.88 136 THR A N 1
ATOM 1005 C CA . THR A 1 136 ? 24.732 -16.248 51.301 1.00 66.88 136 THR A CA 1
ATOM 1006 C C . THR A 1 136 ? 24.274 -17.081 50.109 1.00 66.88 136 THR A C 1
ATOM 1008 O O . THR A 1 136 ? 23.091 -17.390 49.973 1.00 66.88 136 THR A O 1
ATOM 1011 N N . ILE A 1 137 ? 25.204 -17.407 49.212 1.00 64.12 137 ILE A N 1
ATOM 1012 C CA . ILE A 1 137 ? 24.940 -18.273 48.058 1.00 64.12 137 ILE A CA 1
ATOM 1013 C C . ILE A 1 137 ? 24.887 -19.728 48.560 1.00 64.12 137 ILE A C 1
ATOM 1015 O O . ILE A 1 137 ? 25.855 -20.178 49.180 1.00 64.12 137 ILE A O 1
ATOM 1019 N N . PRO A 1 138 ? 23.797 -20.479 48.320 1.00 65.12 138 PRO A N 1
ATOM 1020 C CA . PRO A 1 138 ? 23.731 -21.889 48.682 1.00 65.12 138 PRO A CA 1
ATOM 1021 C C . PRO A 1 138 ? 24.756 -22.699 47.859 1.00 65.12 138 PRO A C 1
ATOM 1023 O O . PRO A 1 138 ? 24.881 -22.476 46.653 1.00 65.12 138 PRO A O 1
ATOM 1026 N N . PRO A 1 139 ? 25.482 -23.653 48.469 1.00 54.25 139 PRO A N 1
ATOM 1027 C CA . PRO A 1 139 ? 26.608 -24.362 47.848 1.00 54.25 139 PRO A CA 1
ATOM 1028 C C . PRO A 1 139 ? 26.244 -25.338 46.711 1.00 54.25 139 PRO A C 1
ATOM 1030 O O . PRO A 1 139 ? 27.103 -26.091 46.265 1.00 54.25 139 PRO A O 1
ATOM 1033 N N . GLU A 1 140 ? 25.014 -25.328 46.197 1.00 59.19 140 GLU A N 1
ATOM 1034 C CA . GLU A 1 140 ? 24.547 -26.323 45.217 1.00 59.19 140 GLU A CA 1
ATOM 1035 C C . GLU A 1 140 ? 24.592 -25.856 43.750 1.00 59.19 140 GLU A C 1
ATOM 1037 O O . GLU A 1 140 ? 24.184 -26.586 42.855 1.00 59.19 140 GLU A O 1
ATOM 1042 N N . MET A 1 141 ? 25.123 -24.663 43.460 1.00 52.97 141 MET A N 1
ATOM 1043 C CA . MET A 1 141 ? 25.120 -24.084 42.101 1.00 52.97 141 MET A CA 1
ATOM 1044 C C . MET A 1 141 ? 26.426 -24.258 41.302 1.00 52.97 141 MET A C 1
ATOM 1046 O O . MET A 1 141 ? 26.626 -23.584 40.293 1.00 52.97 141 MET A O 1
ATOM 1050 N N . PHE A 1 142 ? 27.312 -25.180 41.686 1.00 46.94 142 PHE A N 1
ATOM 1051 C CA . PHE A 1 142 ? 28.516 -25.481 40.901 1.00 46.94 142 PHE A CA 1
ATOM 1052 C C . PHE A 1 142 ? 28.516 -26.917 40.393 1.00 46.94 142 PHE A C 1
ATOM 1054 O O . PHE A 1 142 ? 28.961 -27.805 41.111 1.00 46.94 142 PHE A O 1
ATOM 1061 N N . LEU A 1 143 ? 28.076 -27.119 39.144 1.00 46.31 143 LEU A N 1
ATOM 1062 C CA . LEU A 1 143 ? 28.572 -28.166 38.235 1.00 46.31 143 LEU A CA 1
ATOM 1063 C C . LEU A 1 143 ? 27.820 -28.128 36.897 1.00 46.31 143 LEU A C 1
ATOM 1065 O O . LEU A 1 143 ? 26.833 -28.833 36.765 1.00 46.31 143 LEU A O 1
ATOM 1069 N N . ILE A 1 144 ? 28.317 -27.387 35.896 1.00 50.78 144 ILE A N 1
ATOM 1070 C CA . ILE A 1 144 ? 28.459 -27.907 34.519 1.00 50.78 144 ILE A CA 1
ATOM 1071 C C . ILE A 1 144 ? 29.708 -27.268 33.898 1.00 50.78 144 ILE A C 1
ATOM 1073 O O . ILE A 1 144 ? 29.838 -26.050 33.798 1.00 50.78 144 ILE A O 1
ATOM 1077 N N . ALA A 1 145 ? 30.645 -28.134 33.528 1.00 46.66 145 ALA A N 1
ATOM 1078 C CA . ALA A 1 145 ? 31.914 -27.833 32.893 1.00 46.66 145 ALA A CA 1
ATOM 1079 C C . ALA A 1 145 ? 31.836 -28.017 31.365 1.00 46.66 145 ALA A C 1
ATOM 1081 O O . ALA A 1 145 ? 31.183 -28.949 30.905 1.00 46.66 145 ALA A O 1
ATOM 1082 N N . GLY A 1 146 ? 32.614 -27.203 30.635 1.00 40.72 146 GLY A N 1
ATOM 1083 C CA . GLY A 1 146 ? 33.139 -27.462 29.277 1.00 40.72 146 GLY A CA 1
ATOM 1084 C C . GLY A 1 146 ? 32.137 -27.286 28.126 1.00 40.72 146 GLY A C 1
ATOM 1085 O O . GLY A 1 146 ? 30.968 -27.595 28.267 1.00 40.72 146 GLY A O 1
ATOM 1086 N N . ALA A 1 147 ? 32.478 -26.818 26.928 1.00 43.62 147 ALA A N 1
ATOM 1087 C CA . ALA A 1 147 ? 33.731 -26.462 26.263 1.00 43.62 147 ALA A CA 1
ATOM 1088 C C . ALA A 1 147 ? 33.341 -25.436 25.163 1.00 43.62 147 ALA A C 1
ATOM 1090 O O . ALA A 1 147 ? 32.264 -25.530 24.589 1.00 43.62 147 ALA A O 1
ATOM 1091 N N . GLY A 1 148 ? 34.072 -24.353 24.906 1.00 43.97 148 GLY A N 1
ATOM 1092 C CA . GLY A 1 148 ? 35.311 -24.394 24.138 1.00 43.97 148 GLY A CA 1
ATOM 1093 C C . GLY A 1 148 ? 35.047 -24.305 22.630 1.00 43.97 148 GLY A C 1
ATOM 1094 O O . GLY A 1 148 ? 35.163 -25.313 21.949 1.00 43.97 148 GLY A O 1
ATOM 1095 N N . VAL A 1 149 ? 34.758 -23.109 22.101 1.00 43.50 149 VAL A N 1
ATOM 1096 C CA . VAL A 1 149 ? 34.978 -22.797 20.677 1.00 43.50 149 VAL A CA 1
ATOM 1097 C C . VAL A 1 149 ? 35.535 -21.378 20.563 1.00 43.50 149 VAL A C 1
ATOM 1099 O O . VAL A 1 149 ? 34.814 -20.386 20.588 1.00 43.50 149 VAL A O 1
ATOM 1102 N N . ILE A 1 150 ? 36.860 -21.305 20.461 1.00 48.09 150 ILE A N 1
ATOM 1103 C CA . ILE A 1 150 ? 37.594 -20.150 19.950 1.00 48.09 150 ILE A CA 1
ATOM 1104 C C . ILE A 1 150 ? 37.728 -20.387 18.444 1.00 48.09 150 ILE A C 1
ATOM 1106 O O . ILE A 1 150 ? 38.429 -21.312 18.039 1.00 48.09 150 ILE A O 1
ATOM 1110 N N . VAL A 1 151 ? 37.083 -19.569 17.612 1.00 49.34 151 VAL A N 1
ATOM 1111 C CA . VAL A 1 151 ? 37.387 -19.510 16.174 1.00 49.34 151 VAL A CA 1
ATOM 1112 C C . VAL A 1 151 ? 38.127 -18.206 15.915 1.00 49.34 151 VAL A C 1
ATOM 1114 O O . VAL A 1 151 ? 37.544 -17.139 15.760 1.00 49.34 151 VAL A O 1
ATOM 1117 N N . VAL A 1 152 ? 39.453 -18.322 15.918 1.00 46.19 152 VAL A N 1
ATOM 1118 C CA . VAL A 1 152 ? 40.377 -17.342 15.349 1.00 46.19 152 VAL A CA 1
ATOM 1119 C C . VAL A 1 152 ? 40.435 -17.620 13.850 1.00 46.19 152 VAL A C 1
ATOM 1121 O O . VAL A 1 152 ? 40.935 -18.665 13.442 1.00 46.19 152 VAL A O 1
ATOM 1124 N N . ILE A 1 153 ? 39.954 -16.694 13.023 1.00 48.03 153 ILE A N 1
ATOM 1125 C CA . ILE A 1 153 ? 40.271 -16.677 11.591 1.00 48.03 153 ILE A CA 1
ATOM 1126 C C . ILE A 1 153 ? 41.179 -15.473 11.358 1.00 48.03 153 ILE A C 1
ATOM 1128 O O . ILE A 1 153 ? 40.721 -14.343 11.218 1.00 48.03 153 ILE A O 1
ATOM 1132 N N . VAL A 1 154 ? 42.490 -15.729 11.349 1.00 44.75 154 VAL A N 1
ATOM 1133 C CA . VAL A 1 154 ? 43.509 -14.786 10.876 1.00 44.75 154 VAL A CA 1
ATOM 1134 C C . VAL A 1 154 ? 44.074 -15.303 9.551 1.00 44.75 154 VAL A C 1
ATOM 1136 O O . VAL A 1 154 ? 44.789 -16.295 9.495 1.00 44.75 154 VAL A O 1
ATOM 1139 N N . ILE A 1 155 ? 43.631 -14.614 8.503 1.00 49.72 155 ILE A N 1
ATOM 1140 C CA . ILE A 1 155 ? 44.242 -14.211 7.225 1.00 49.72 155 ILE A CA 1
ATOM 1141 C C . ILE A 1 155 ? 45.622 -14.794 6.804 1.00 49.72 155 ILE A C 1
ATOM 1143 O O . ILE A 1 155 ? 46.587 -14.802 7.559 1.00 49.72 155 ILE A O 1
ATOM 1147 N N . VAL A 1 156 ? 45.713 -15.013 5.480 1.00 46.03 156 VAL A N 1
ATOM 1148 C CA . VAL A 1 156 ? 46.871 -14.911 4.554 1.00 46.03 156 VAL A CA 1
ATOM 1149 C C . VAL A 1 156 ? 47.546 -16.226 4.148 1.00 46.03 156 VAL A C 1
ATOM 1151 O O . VAL A 1 156 ? 48.341 -16.797 4.884 1.00 46.03 156 VAL A O 1
ATOM 1154 N N . ALA A 1 157 ? 47.394 -16.580 2.866 1.00 43.34 157 ALA A N 1
ATOM 1155 C CA . ALA A 1 157 ? 48.465 -17.219 2.101 1.00 43.34 157 ALA A CA 1
ATOM 1156 C C . ALA A 1 157 ? 48.449 -16.745 0.639 1.00 43.34 157 ALA A C 1
ATOM 1158 O O . ALA A 1 157 ? 47.674 -17.195 -0.202 1.00 43.34 157 ALA A O 1
ATOM 1159 N N . ILE A 1 158 ? 49.347 -15.802 0.371 1.00 51.47 158 ILE A N 1
ATOM 1160 C CA . ILE A 1 158 ? 49.829 -15.402 -0.947 1.00 51.47 158 ILE A CA 1
ATOM 1161 C C . ILE A 1 158 ? 50.780 -16.490 -1.492 1.00 51.47 158 ILE A C 1
ATOM 1163 O O . ILE A 1 158 ? 51.641 -16.978 -0.765 1.00 51.47 158 ILE A O 1
ATOM 1167 N N . ALA A 1 159 ? 50.681 -16.733 -2.808 1.00 48.00 159 ALA A N 1
ATOM 1168 C CA . ALA A 1 159 ? 51.682 -17.288 -3.739 1.00 48.00 159 ALA A CA 1
ATOM 1169 C C . ALA A 1 159 ? 51.914 -18.817 -3.798 1.00 48.00 159 ALA A C 1
ATOM 1171 O O . ALA A 1 159 ? 52.395 -19.436 -2.858 1.00 48.00 159 ALA A O 1
ATOM 1172 N N . LYS A 1 160 ? 51.820 -19.410 -5.002 1.00 53.38 160 LYS A N 1
ATOM 1173 C CA . LYS A 1 160 ? 52.884 -19.421 -6.035 1.00 53.38 160 LYS A CA 1
ATOM 1174 C C . LYS A 1 160 ? 52.468 -20.179 -7.315 1.00 53.38 160 LYS A C 1
ATOM 1176 O O . LYS A 1 160 ? 52.049 -21.323 -7.249 1.00 53.38 160 LYS A O 1
ATOM 1181 N N . ARG A 1 161 ? 52.716 -19.519 -8.456 1.00 51.50 161 ARG A N 1
ATOM 1182 C CA . ARG A 1 161 ? 53.328 -19.992 -9.723 1.00 51.50 161 ARG A CA 1
ATOM 1183 C C . ARG A 1 161 ? 53.090 -21.441 -10.196 1.00 51.50 161 ARG A C 1
ATOM 1185 O O . ARG A 1 161 ? 53.645 -22.365 -9.606 1.00 51.50 161 ARG A O 1
ATOM 1192 N N . LYS A 1 162 ? 52.552 -21.569 -11.414 1.00 51.56 162 LYS A N 1
ATOM 1193 C CA . LYS A 1 162 ? 53.284 -22.113 -12.575 1.00 51.56 162 LYS A CA 1
ATOM 1194 C C . LYS A 1 162 ? 53.004 -21.255 -13.800 1.00 51.56 162 LYS A C 1
ATOM 1196 O O . LYS A 1 162 ? 51.875 -20.729 -13.867 1.00 51.56 162 LYS A O 1
#

Secondary structure (DSSP, 8-state):
-BSSEEEEEEEEES-EEES-EEESBSSEEEEEEEEEES-EEES-EEES--SSEEEEE-SBS-EEES-EETT-----SS-SSB-SS-EEPBSTT--EESS-BSSTTPPP------------------------------TT----------------------